Protein AF-A0A180FKS3-F1 (afdb_monomer_lite)

pLDDT: mean 70.63, std 16.75, range [42.47, 90.88]

Sequence (82 aa):
MRPYKLYIHTNIMETETVLAGKQATAERPKATQKQIDEAAYLGIPIDEYGVPIGVTVDVAIDKLYDRLNAHFGFDIRTLRRR

Radius of gyration: 29.72 Å; chains: 1; bounding box: 58×84×42 Å

Secondary structure (DSSP, 8-state):
-PPP----------------------PPPPPPHHHHHHHHHHT--B-TTSPBPS--HHHHHHHHHHHHHHHHSS-GGGG---

Structure (mmCIF, N/CA/C/O backbone):
data_AF-A0A180FKS3-F1
#
_entry.id   AF-A0A180FKS3-F1
#
loop_
_atom_site.group_PDB
_atom_site.id
_atom_site.type_symbol
_atom_site.label_atom_id
_atom_site.label_alt_id
_atom_site.label_comp_id
_atom_site.label_asym_id
_atom_site.label_entity_id
_atom_site.label_seq_id
_atom_site.pdbx_PDB_ins_code
_atom_site.Cartn_x
_atom_site.Cartn_y
_atom_site.Cartn_z
_atom_site.occupancy
_atom_site.B_iso_or_equiv
_atom_site.auth_seq_id
_atom_site.auth_comp_id
_atom_site.auth_asym_id
_atom_site.auth_atom_id
_atom_site.pdbx_PDB_model_num
ATOM 1 N N . MET A 1 1 ? 19.295 -68.839 25.591 1.00 45.28 1 MET A N 1
ATOM 2 C CA . MET A 1 1 ? 19.017 -67.891 24.490 1.00 45.28 1 MET A CA 1
ATOM 3 C C .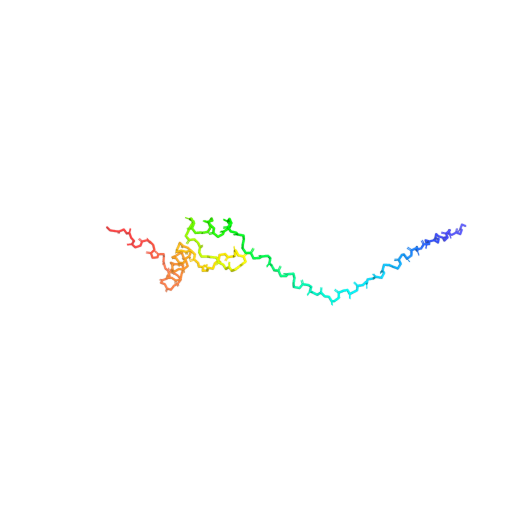 MET A 1 1 ? 19.862 -66.648 24.703 1.00 45.28 1 MET A C 1
ATOM 5 O O . MET A 1 1 ? 19.687 -65.986 25.714 1.00 45.28 1 MET A O 1
ATOM 9 N N . ARG A 1 2 ? 20.846 -66.396 23.834 1.00 47.34 2 ARG A N 1
ATOM 10 C CA . ARG A 1 2 ? 21.726 -65.219 23.909 1.00 47.34 2 ARG A CA 1
ATOM 11 C C . ARG A 1 2 ? 21.211 -64.198 22.888 1.00 47.34 2 ARG A C 1
ATOM 13 O O . ARG A 1 2 ? 21.010 -64.605 21.746 1.00 47.34 2 ARG A O 1
ATOM 20 N N . PRO A 1 3 ? 20.950 -62.936 23.258 1.00 51.75 3 PRO A N 1
ATOM 21 C CA . PRO A 1 3 ? 20.443 -61.961 22.303 1.00 51.75 3 PRO A CA 1
ATOM 22 C C . PRO A 1 3 ? 21.527 -61.645 21.267 1.00 51.75 3 PRO A C 1
ATOM 24 O O . PRO A 1 3 ? 22.658 -61.298 21.613 1.00 51.75 3 PRO A O 1
ATOM 27 N N . TYR A 1 4 ? 21.176 -61.811 19.993 1.00 44.12 4 TYR A N 1
ATOM 28 C CA . TYR A 1 4 ? 22.006 -61.438 18.855 1.00 44.12 4 TYR A CA 1
ATOM 29 C C . TYR A 1 4 ? 22.251 -59.923 18.893 1.00 44.12 4 TYR A C 1
ATOM 31 O O . TYR A 1 4 ? 21.309 -59.135 18.846 1.00 44.12 4 TYR A O 1
ATOM 39 N N . LYS A 1 5 ? 23.519 -59.507 19.003 1.00 50.31 5 LYS A N 1
ATOM 40 C CA . LYS A 1 5 ? 23.918 -58.102 18.851 1.00 50.31 5 LYS A CA 1
ATOM 41 C C . LYS A 1 5 ? 23.829 -57.733 17.371 1.00 50.31 5 LYS A C 1
ATOM 43 O O . LYS A 1 5 ? 24.626 -58.210 16.567 1.00 50.31 5 LYS A O 1
ATOM 48 N N . LEU A 1 6 ? 22.856 -56.896 17.025 1.00 47.88 6 LEU A N 1
ATOM 49 C CA . LEU A 1 6 ? 22.746 -56.269 15.713 1.00 47.88 6 LEU A CA 1
ATOM 50 C C . LEU A 1 6 ? 23.820 -55.174 15.617 1.00 47.88 6 LEU A C 1
ATOM 52 O O . LEU A 1 6 ? 23.675 -54.100 16.195 1.00 47.88 6 LEU A O 1
ATOM 56 N N . TYR A 1 7 ? 24.928 -55.467 14.938 1.00 48.88 7 TYR A N 1
ATOM 57 C CA . TYR A 1 7 ? 25.950 -54.471 14.624 1.00 48.88 7 TYR A CA 1
ATOM 58 C C . TYR A 1 7 ? 25.454 -53.620 13.456 1.00 48.88 7 TYR A C 1
ATOM 60 O O . TYR A 1 7 ? 25.631 -53.983 12.293 1.00 48.88 7 TYR A O 1
ATOM 68 N N . ILE A 1 8 ? 24.804 -52.499 13.764 1.00 53.56 8 ILE A N 1
ATOM 69 C CA . ILE A 1 8 ? 24.502 -51.474 12.767 1.00 53.56 8 ILE A CA 1
ATOM 70 C C . ILE A 1 8 ? 25.850 -50.865 12.364 1.00 53.56 8 ILE A C 1
ATOM 72 O O . ILE A 1 8 ? 26.461 -50.132 13.138 1.00 53.56 8 ILE A O 1
ATOM 76 N N . HIS A 1 9 ? 26.350 -51.226 11.181 1.00 46.47 9 HIS A N 1
ATOM 77 C CA . HIS A 1 9 ? 27.445 -50.500 10.547 1.00 46.47 9 HIS A CA 1
ATOM 78 C C . HIS A 1 9 ? 26.891 -49.142 10.125 1.00 46.47 9 HIS A C 1
ATOM 80 O O . HIS A 1 9 ? 26.286 -49.002 9.063 1.00 46.47 9 HIS A O 1
ATOM 86 N N . THR A 1 10 ? 27.047 -48.148 10.993 1.00 53.88 10 THR A N 1
ATOM 87 C CA . THR A 1 10 ? 26.790 -46.756 10.649 1.00 53.88 10 THR A CA 1
ATOM 88 C C . THR A 1 10 ? 27.880 -46.343 9.672 1.00 53.88 10 THR A C 1
ATOM 90 O O . THR A 1 10 ? 28.991 -46.007 10.074 1.00 53.88 10 THR A O 1
ATOM 93 N N . ASN A 1 11 ? 27.587 -46.429 8.377 1.00 48.12 11 ASN A N 1
ATOM 94 C CA . ASN A 1 11 ? 28.404 -45.797 7.356 1.00 48.12 11 ASN A CA 1
ATOM 95 C C . ASN A 1 11 ? 28.162 -44.291 7.510 1.00 48.12 11 ASN A C 1
ATOM 97 O O . ASN A 1 11 ? 27.227 -43.735 6.932 1.00 48.12 11 ASN A O 1
ATOM 101 N N . ILE A 1 12 ? 28.913 -43.667 8.420 1.00 48.50 12 ILE A N 1
ATOM 102 C CA . ILE A 1 12 ? 28.940 -42.220 8.594 1.00 48.50 12 ILE A CA 1
ATOM 103 C C . ILE A 1 12 ? 29.604 -41.709 7.320 1.00 48.50 12 ILE A C 1
ATOM 105 O O . ILE A 1 12 ? 30.823 -41.637 7.229 1.00 48.50 12 ILE A O 1
ATOM 109 N N . MET A 1 13 ? 28.796 -41.439 6.294 1.00 45.38 13 MET A N 1
ATOM 110 C CA . MET A 1 13 ? 29.215 -40.541 5.233 1.00 45.38 13 MET A CA 1
ATOM 111 C C . MET A 1 13 ? 29.537 -39.240 5.952 1.00 45.38 13 MET A C 1
ATOM 113 O O . MET A 1 13 ? 28.627 -38.585 6.462 1.00 45.38 13 MET A O 1
ATOM 117 N N . GLU A 1 14 ? 30.824 -38.933 6.080 1.00 46.59 14 GLU A N 1
ATOM 118 C CA . GLU A 1 14 ? 31.312 -37.635 6.517 1.00 46.59 14 GLU A CA 1
ATOM 119 C C . GLU A 1 14 ? 30.800 -36.616 5.501 1.00 46.59 14 GLU A C 1
ATOM 121 O O . GLU A 1 14 ? 31.454 -36.269 4.523 1.00 46.59 14 GLU A O 1
ATOM 126 N N . THR A 1 15 ? 29.556 -36.175 5.679 1.00 46.62 15 THR A N 1
ATOM 127 C CA . THR A 1 15 ? 29.103 -34.934 5.089 1.00 46.62 15 THR A CA 1
ATOM 128 C C . THR A 1 15 ? 29.876 -33.887 5.853 1.00 46.62 15 THR A C 1
ATOM 130 O O . THR A 1 15 ? 29.459 -33.476 6.937 1.00 46.62 15 THR A O 1
ATOM 133 N N . GLU A 1 16 ? 31.047 -33.530 5.331 1.00 42.84 16 GLU A N 1
ATOM 134 C CA . GLU A 1 16 ? 31.698 -32.282 5.663 1.00 42.84 16 GLU A CA 1
ATOM 135 C C . GLU A 1 16 ? 30.624 -31.209 5.506 1.00 42.84 16 GLU A C 1
ATOM 137 O O . GLU A 1 16 ? 30.276 -30.770 4.408 1.00 42.84 16 GLU A O 1
ATOM 142 N N . THR A 1 17 ? 30.013 -30.840 6.628 1.00 42.47 17 THR A N 1
ATOM 143 C CA . THR A 1 17 ? 29.286 -29.598 6.768 1.00 42.47 17 THR A CA 1
ATOM 144 C C . THR A 1 17 ? 30.339 -28.535 6.565 1.00 42.47 17 THR A C 1
ATOM 146 O O . THR A 1 17 ? 30.970 -28.066 7.512 1.00 42.47 17 THR A O 1
ATOM 149 N N . VAL A 1 18 ? 30.556 -28.181 5.300 1.00 46.41 18 VAL A N 1
ATOM 150 C CA . VAL A 1 18 ? 31.122 -26.899 4.942 1.00 46.41 18 VAL A CA 1
ATOM 151 C C . VAL A 1 18 ? 30.137 -25.903 5.530 1.00 46.41 18 VAL A C 1
ATOM 153 O O . VAL A 1 18 ? 29.103 -25.582 4.946 1.00 46.41 18 VAL A O 1
ATOM 156 N N . LEU A 1 19 ? 30.444 -25.467 6.751 1.00 50.66 19 LEU A N 1
ATOM 157 C CA . LEU A 1 19 ? 30.001 -24.214 7.324 1.00 50.66 19 LEU A CA 1
ATOM 158 C C . LEU A 1 19 ? 30.508 -23.133 6.370 1.00 50.66 19 LEU A C 1
ATOM 160 O O . LEU A 1 19 ? 31.505 -22.460 6.621 1.00 50.66 19 LEU A O 1
ATOM 164 N N . ALA A 1 20 ? 29.831 -22.991 5.231 1.00 44.97 20 ALA A N 1
ATOM 165 C CA . ALA A 1 20 ? 29.920 -21.825 4.392 1.00 44.97 20 ALA A CA 1
ATOM 166 C C . ALA A 1 20 ? 29.214 -20.717 5.170 1.00 44.97 20 ALA A C 1
ATOM 168 O O . ALA A 1 20 ? 28.076 -20.342 4.900 1.00 44.97 20 ALA A O 1
ATOM 169 N N . GLY A 1 21 ? 29.922 -20.198 6.174 1.00 44.38 21 GLY A N 1
ATOM 170 C CA . GLY A 1 21 ? 29.780 -18.839 6.654 1.00 44.38 21 GLY A CA 1
ATOM 171 C C . GLY A 1 21 ? 30.079 -17.897 5.495 1.00 44.38 21 GLY A C 1
ATOM 172 O O . GLY A 1 21 ? 31.145 -17.305 5.402 1.00 44.38 21 GLY A O 1
ATOM 173 N N . LYS A 1 22 ? 29.132 -17.812 4.571 1.00 50.38 22 LYS A N 1
ATOM 174 C CA . LYS A 1 22 ? 28.918 -16.706 3.660 1.00 50.38 22 LYS A CA 1
ATOM 175 C C . LYS A 1 22 ? 27.414 -16.592 3.603 1.00 50.38 22 LYS A C 1
ATOM 177 O O . LYS A 1 22 ? 26.752 -17.261 2.817 1.00 50.38 22 LYS A O 1
ATOM 182 N N . GLN A 1 23 ? 26.876 -15.759 4.484 1.00 46.53 23 GLN A N 1
ATOM 183 C CA . GLN A 1 23 ? 25.613 -15.104 4.218 1.00 46.53 23 GLN A CA 1
ATOM 184 C C . GLN A 1 23 ? 25.854 -14.340 2.914 1.00 46.53 23 GLN A C 1
ATOM 186 O O . GLN A 1 23 ? 26.387 -13.236 2.915 1.00 46.53 23 GLN A O 1
ATOM 191 N N . ALA A 1 24 ? 25.624 -15.006 1.783 1.00 47.81 24 ALA A N 1
ATOM 192 C CA . ALA A 1 24 ? 25.563 -14.342 0.509 1.00 47.81 24 ALA A CA 1
ATOM 193 C C . ALA A 1 24 ? 24.371 -13.406 0.662 1.00 47.81 24 ALA A C 1
ATOM 195 O O . ALA A 1 24 ? 23.219 -13.830 0.589 1.00 47.81 24 ALA A O 1
ATOM 196 N N . THR A 1 25 ? 24.638 -12.137 0.954 1.00 51.97 25 THR A N 1
ATOM 197 C CA . THR A 1 25 ? 23.771 -11.055 0.518 1.00 51.97 25 THR A CA 1
ATOM 198 C C . THR A 1 25 ? 23.723 -11.185 -0.995 1.00 51.97 25 THR A C 1
ATOM 200 O O . THR A 1 25 ? 24.525 -10.597 -1.711 1.00 51.97 25 THR A O 1
ATOM 203 N N . ALA A 1 26 ? 22.856 -12.076 -1.480 1.00 61.41 26 ALA A N 1
ATOM 204 C CA . ALA A 1 26 ? 22.511 -12.136 -2.878 1.00 61.41 26 ALA A CA 1
ATOM 205 C C . ALA A 1 26 ? 21.953 -10.752 -3.187 1.00 61.41 26 ALA A C 1
ATOM 207 O O . ALA A 1 26 ? 20.914 -10.369 -2.644 1.00 61.41 26 ALA A O 1
ATOM 208 N N . GLU A 1 27 ? 22.709 -9.971 -3.957 1.00 66.44 27 GLU A N 1
ATOM 209 C CA . GLU A 1 27 ? 22.246 -8.685 -4.452 1.00 66.44 27 GLU A CA 1
ATOM 210 C C . GLU A 1 27 ? 20.887 -8.932 -5.103 1.00 66.44 27 GLU A C 1
ATOM 212 O O . GLU A 1 27 ? 20.766 -9.748 -6.024 1.00 66.44 27 GLU A O 1
ATOM 217 N N . ARG A 1 28 ? 19.831 -8.311 -4.561 1.00 71.81 28 ARG A N 1
ATOM 218 C CA . ARG A 1 28 ? 18.511 -8.433 -5.176 1.00 71.81 28 ARG A CA 1
ATOM 219 C C . ARG A 1 28 ? 18.631 -7.886 -6.595 1.00 71.81 28 ARG A C 1
ATOM 221 O O . ARG A 1 28 ? 19.180 -6.797 -6.770 1.00 71.81 28 ARG A O 1
ATOM 228 N N . PRO A 1 29 ? 18.128 -8.610 -7.606 1.00 81.31 29 PRO A N 1
ATOM 229 C CA . PRO A 1 29 ? 18.110 -8.082 -8.955 1.00 81.31 29 PRO A CA 1
ATOM 230 C C . PRO A 1 29 ? 17.319 -6.774 -8.955 1.00 81.31 29 PRO A C 1
ATOM 232 O O . PRO A 1 29 ? 16.284 -6.659 -8.291 1.00 81.31 29 PRO A O 1
ATOM 235 N N . LYS A 1 30 ? 17.841 -5.786 -9.682 1.00 87.44 30 LYS A N 1
ATOM 236 C CA . LYS A 1 30 ? 17.168 -4.501 -9.863 1.00 87.44 30 LYS A CA 1
ATOM 237 C C . LYS A 1 30 ? 15.806 -4.697 -10.520 1.00 87.44 30 LYS A C 1
ATOM 239 O O . LYS A 1 30 ? 15.589 -5.677 -11.239 1.00 87.44 30 LYS A O 1
ATOM 244 N N . ALA A 1 31 ? 14.914 -3.738 -10.290 1.00 88.00 31 ALA A N 1
ATOM 245 C CA . ALA A 1 31 ? 13.621 -3.682 -10.952 1.00 88.00 31 ALA A CA 1
ATOM 246 C C . ALA A 1 31 ? 13.800 -3.818 -12.471 1.00 88.00 31 ALA A C 1
ATOM 248 O O . ALA A 1 31 ? 14.617 -3.132 -13.088 1.00 88.00 31 ALA A O 1
ATOM 249 N N . THR A 1 32 ? 13.033 -4.716 -13.077 1.00 90.12 32 THR A N 1
ATOM 250 C CA . THR A 1 32 ? 12.975 -4.836 -14.536 1.00 90.12 32 THR A CA 1
ATOM 251 C C . THR A 1 32 ? 12.210 -3.653 -15.130 1.00 90.12 32 THR A C 1
ATOM 253 O O . THR A 1 32 ? 11.315 -3.108 -14.485 1.00 90.12 32 THR A O 1
ATOM 256 N N . GLN A 1 33 ? 12.489 -3.293 -16.389 1.00 89.44 33 GLN A N 1
ATOM 257 C CA . GLN A 1 33 ? 11.770 -2.203 -17.066 1.00 89.44 33 GLN A CA 1
ATOM 258 C C . GLN A 1 33 ? 10.249 -2.420 -17.055 1.00 89.44 33 GLN A C 1
ATOM 260 O O . GLN A 1 33 ? 9.498 -1.499 -16.771 1.00 89.44 33 GLN A O 1
ATOM 265 N N . LYS A 1 34 ? 9.800 -3.669 -17.234 1.00 90.88 34 LYS A N 1
ATOM 266 C CA . LYS A 1 34 ? 8.380 -4.031 -17.152 1.00 90.88 34 LYS A CA 1
ATOM 267 C C . LYS A 1 34 ? 7.754 -3.672 -15.798 1.00 90.88 34 LYS A C 1
ATOM 269 O O . LYS A 1 34 ? 6.636 -3.177 -15.769 1.00 90.88 34 LYS A O 1
ATOM 274 N N . GLN A 1 35 ? 8.460 -3.915 -14.690 1.00 87.75 35 GLN A N 1
ATOM 275 C CA . GLN A 1 35 ? 7.976 -3.563 -13.349 1.00 87.75 35 GLN A CA 1
ATOM 276 C C . GLN A 1 35 ? 7.911 -2.047 -13.152 1.00 87.75 35 GLN A C 1
ATOM 278 O O . GLN A 1 35 ? 6.992 -1.562 -12.502 1.00 87.75 35 GLN A O 1
ATOM 283 N N . ILE A 1 36 ? 8.859 -1.305 -13.731 1.00 88.44 36 ILE A N 1
ATOM 284 C CA . ILE A 1 36 ? 8.858 0.162 -13.715 1.00 88.44 36 ILE A CA 1
ATOM 285 C C . ILE A 1 36 ? 7.661 0.700 -14.502 1.00 88.44 36 ILE A C 1
ATOM 287 O O . ILE A 1 36 ? 6.933 1.551 -13.997 1.00 88.44 36 ILE A O 1
ATOM 291 N N . ASP A 1 37 ? 7.418 0.168 -15.698 1.00 90.69 37 ASP A N 1
ATOM 292 C CA . ASP A 1 37 ? 6.314 0.591 -16.561 1.00 90.69 37 ASP A CA 1
ATOM 293 C C . ASP A 1 37 ? 4.948 0.272 -15.930 1.00 90.69 37 ASP A C 1
ATOM 295 O O . ASP A 1 37 ? 4.034 1.096 -15.952 1.00 90.69 37 ASP A O 1
ATOM 299 N N . GLU A 1 38 ? 4.812 -0.906 -15.314 1.00 89.44 38 GLU A N 1
ATOM 300 C CA . GLU A 1 38 ? 3.603 -1.320 -14.596 1.00 89.44 38 GLU A CA 1
ATOM 301 C C . GLU A 1 38 ? 3.351 -0.450 -13.358 1.00 89.44 38 GLU A C 1
ATOM 303 O O . GLU A 1 38 ? 2.238 0.034 -13.150 1.00 89.44 38 GLU A O 1
ATOM 308 N N . ALA A 1 39 ? 4.387 -0.182 -12.563 1.00 85.31 39 ALA A N 1
ATOM 309 C CA . ALA A 1 39 ? 4.285 0.696 -11.405 1.00 85.31 39 ALA A CA 1
ATOM 310 C C . ALA A 1 39 ? 3.936 2.139 -11.805 1.00 85.31 39 ALA A C 1
ATOM 312 O O . ALA A 1 39 ? 3.103 2.769 -11.153 1.00 85.31 39 ALA A O 1
ATOM 313 N N . ALA A 1 40 ? 4.500 2.639 -12.910 1.00 86.06 40 ALA A N 1
ATOM 314 C CA . ALA A 1 40 ? 4.168 3.947 -13.466 1.00 86.06 40 ALA A CA 1
ATOM 315 C C . AL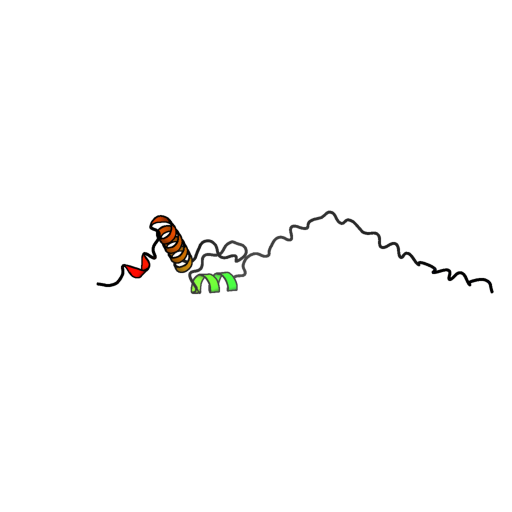A A 1 40 ? 2.709 4.017 -13.941 1.00 86.06 40 ALA A C 1
ATOM 317 O O . ALA A 1 40 ? 2.020 4.990 -13.638 1.00 86.06 40 ALA A O 1
ATOM 318 N N . TYR A 1 41 ? 2.214 2.976 -14.620 1.00 86.56 41 TYR A N 1
ATOM 319 C CA . TYR A 1 41 ? 0.806 2.872 -15.017 1.00 86.56 41 TYR A CA 1
ATOM 320 C C . TYR A 1 41 ? -0.138 2.890 -13.806 1.00 86.56 41 TYR A C 1
ATOM 322 O O . TYR A 1 41 ? -1.184 3.536 -13.838 1.00 86.56 41 TYR A O 1
ATOM 330 N N . LEU A 1 42 ? 0.246 2.214 -12.720 1.00 82.12 42 LEU A N 1
ATOM 331 C CA . LEU A 1 42 ? -0.528 2.149 -11.479 1.00 82.12 42 LEU A CA 1
ATOM 332 C C . LEU A 1 42 ? -0.328 3.370 -10.561 1.00 82.12 42 LEU A C 1
ATOM 334 O O . LEU A 1 42 ? -1.009 3.478 -9.542 1.00 82.12 42 LEU A O 1
ATOM 338 N N . GLY A 1 43 ? 0.599 4.279 -10.885 1.00 81.94 43 GLY A N 1
ATOM 339 C CA . GLY A 1 43 ? 0.948 5.422 -10.036 1.00 81.94 43 GLY A CA 1
ATOM 340 C C . GLY A 1 43 ? 1.584 5.030 -8.694 1.00 81.94 43 GLY A C 1
ATOM 341 O O . GLY A 1 43 ? 1.507 5.794 -7.732 1.00 81.94 43 GLY A O 1
ATOM 342 N N . ILE A 1 44 ? 2.186 3.841 -8.607 1.00 83.94 44 ILE A N 1
ATOM 343 C CA . ILE A 1 44 ? 2.815 3.313 -7.393 1.00 83.94 44 ILE A CA 1
ATOM 344 C C . ILE A 1 44 ? 4.315 3.636 -7.452 1.00 83.94 44 ILE A C 1
ATOM 346 O O . ILE A 1 44 ? 5.000 3.147 -8.350 1.00 83.94 44 ILE A O 1
ATOM 350 N N . PRO A 1 45 ? 4.872 4.420 -6.513 1.00 83.56 45 PRO A N 1
ATOM 351 C CA . PRO A 1 45 ? 6.316 4.620 -6.450 1.00 83.56 45 PRO A CA 1
ATOM 352 C C . PRO A 1 45 ? 6.991 3.299 -6.071 1.00 83.56 45 PRO A C 1
ATOM 354 O O . PRO A 1 45 ? 6.524 2.631 -5.152 1.00 83.56 45 PRO A O 1
ATOM 357 N N . ILE A 1 46 ? 8.092 2.928 -6.725 1.00 86.06 46 ILE A N 1
ATOM 358 C CA . ILE A 1 46 ? 8.885 1.728 -6.400 1.00 86.06 46 ILE A CA 1
ATOM 359 C C . ILE A 1 46 ? 10.366 2.080 -6.207 1.00 86.06 46 ILE A C 1
ATOM 361 O O . ILE A 1 46 ? 10.844 3.072 -6.754 1.00 86.06 46 ILE A O 1
ATOM 365 N N . ASP A 1 47 ? 11.085 1.276 -5.423 1.00 85.19 47 ASP A N 1
ATOM 366 C CA . ASP A 1 47 ? 12.531 1.378 -5.229 1.00 85.19 47 ASP A CA 1
ATOM 367 C C . ASP A 1 47 ? 13.320 0.752 -6.387 1.00 85.19 47 ASP A C 1
ATOM 369 O O . ASP A 1 47 ? 12.763 0.195 -7.337 1.00 85.19 47 ASP A O 1
ATOM 373 N N . GLU A 1 48 ? 14.650 0.815 -6.296 1.00 84.62 48 GLU A N 1
ATOM 374 C CA . GLU A 1 48 ? 15.560 0.252 -7.299 1.00 84.62 48 GLU A CA 1
ATOM 375 C C . GLU A 1 48 ? 15.447 -1.279 -7.465 1.00 84.62 48 GLU A C 1
ATOM 377 O O . GLU A 1 48 ? 15.951 -1.825 -8.447 1.00 84.62 48 GLU A O 1
ATOM 382 N N . TYR A 1 49 ? 14.757 -1.971 -6.552 1.00 87.38 49 TYR A N 1
ATOM 383 C CA . TYR A 1 49 ? 14.515 -3.417 -6.545 1.00 87.38 49 TYR A CA 1
ATOM 384 C C . TYR A 1 49 ? 13.046 -3.783 -6.817 1.00 87.38 49 TYR A C 1
ATOM 386 O O . TYR A 1 49 ? 12.663 -4.951 -6.685 1.00 87.38 49 TYR A O 1
ATOM 394 N N . GLY A 1 50 ? 12.212 -2.805 -7.180 1.00 82.38 50 GLY A N 1
ATOM 395 C CA . GLY A 1 50 ? 10.804 -2.998 -7.520 1.00 82.38 50 GLY A CA 1
ATOM 396 C C . GLY A 1 50 ? 9.875 -3.126 -6.315 1.00 82.38 50 GLY A C 1
ATOM 397 O O . GLY A 1 50 ? 8.756 -3.616 -6.455 1.00 82.38 50 GLY A O 1
ATOM 398 N N . VAL A 1 51 ? 10.322 -2.723 -5.126 1.00 84.12 51 VAL A N 1
ATOM 399 C CA . VAL A 1 51 ? 9.494 -2.686 -3.918 1.00 84.12 51 VAL A CA 1
ATOM 400 C C . VAL A 1 51 ? 8.726 -1.371 -3.881 1.00 84.12 51 VAL A C 1
ATOM 402 O O . VAL A 1 51 ? 9.357 -0.320 -3.959 1.00 84.12 51 VAL A O 1
ATOM 405 N N . PRO A 1 52 ? 7.394 -1.386 -3.707 1.00 83.12 52 PRO A N 1
ATOM 406 C CA . PRO A 1 52 ? 6.623 -0.168 -3.506 1.00 83.12 52 PRO A CA 1
ATOM 407 C C . PRO A 1 52 ? 7.186 0.689 -2.365 1.00 83.12 52 PRO A C 1
ATOM 409 O O . PRO A 1 52 ? 7.275 0.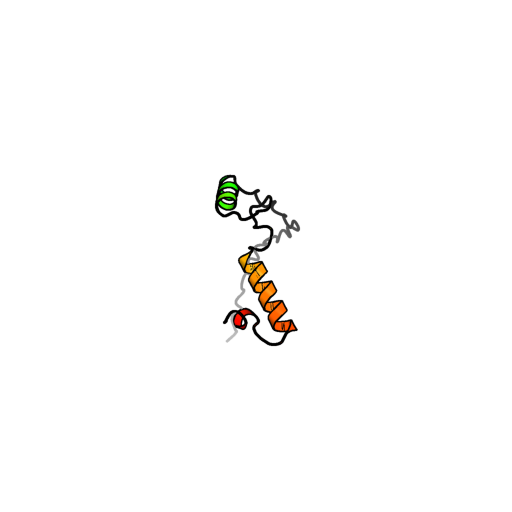235 -1.223 1.00 83.12 52 PRO A O 1
ATOM 412 N N . ILE A 1 53 ? 7.561 1.930 -2.674 1.00 79.56 53 ILE A N 1
ATOM 413 C CA . ILE A 1 53 ? 7.962 2.936 -1.692 1.00 79.56 53 ILE A CA 1
ATOM 414 C C . ILE A 1 53 ? 6.748 3.793 -1.360 1.00 79.56 53 ILE A C 1
ATOM 416 O O . ILE A 1 53 ? 6.072 4.332 -2.235 1.00 79.56 53 ILE A O 1
ATOM 420 N N . GLY A 1 54 ? 6.536 3.995 -0.065 1.00 68.88 54 GLY A N 1
ATOM 421 C CA . GLY A 1 54 ? 5.462 4.829 0.448 1.00 68.88 54 GLY A CA 1
ATOM 422 C C . GLY A 1 54 ? 4.234 4.018 0.832 1.00 68.88 54 GLY A C 1
ATOM 423 O O . GLY A 1 54 ? 4.237 2.791 0.886 1.00 68.88 54 GLY A O 1
ATOM 424 N N . VAL A 1 55 ? 3.181 4.740 1.185 1.00 67.94 55 VAL A N 1
ATOM 425 C CA . VAL A 1 55 ? 1.891 4.179 1.574 1.00 67.94 55 VAL A CA 1
ATOM 426 C C . VAL A 1 55 ? 0.901 4.691 0.541 1.00 67.94 55 VAL A C 1
ATOM 428 O O . VAL A 1 55 ? 0.918 5.888 0.249 1.00 67.94 55 VAL A O 1
ATOM 431 N N . THR A 1 56 ? 0.074 3.818 -0.040 1.00 72.31 56 THR A N 1
ATOM 432 C CA . THR A 1 56 ? -0.985 4.287 -0.943 1.00 72.31 56 THR A CA 1
ATOM 433 C C . THR A 1 56 ? -1.856 5.302 -0.207 1.00 72.31 56 THR A C 1
ATOM 435 O O . THR A 1 56 ? -2.006 5.229 1.017 1.00 72.31 56 THR A O 1
ATOM 438 N N . VAL A 1 57 ? -2.417 6.267 -0.940 1.00 73.25 57 VAL A N 1
ATOM 439 C CA . VAL A 1 57 ? -3.267 7.310 -0.346 1.00 73.25 57 VAL A CA 1
ATOM 440 C C . VAL A 1 57 ? -4.394 6.678 0.470 1.00 73.25 57 VAL A C 1
ATOM 442 O O . VAL A 1 57 ? -4.624 7.105 1.596 1.00 73.25 57 VAL A O 1
ATOM 445 N N . ASP A 1 58 ? -5.000 5.599 -0.027 1.00 74.25 58 ASP A N 1
ATOM 446 C CA . ASP A 1 58 ? -6.045 4.856 0.685 1.00 74.25 58 ASP A CA 1
ATOM 447 C C . ASP A 1 58 ? -5.560 4.312 2.034 1.00 74.25 58 ASP A C 1
ATOM 449 O O . ASP A 1 58 ? -6.170 4.573 3.066 1.00 74.25 58 ASP A O 1
ATOM 453 N N . VAL A 1 59 ? -4.405 3.639 2.064 1.00 76.38 59 VAL A N 1
ATOM 454 C CA . VAL A 1 59 ? -3.850 3.086 3.311 1.00 76.38 59 VAL A CA 1
ATOM 455 C C . VAL A 1 59 ? -3.402 4.201 4.263 1.00 76.38 59 VAL A C 1
ATOM 457 O O . VAL A 1 59 ? -3.473 4.047 5.484 1.00 76.38 59 VAL A O 1
ATOM 460 N N . ALA A 1 60 ? -2.938 5.337 3.739 1.00 80.00 60 ALA A N 1
ATOM 461 C CA . ALA A 1 60 ? -2.604 6.502 4.552 1.00 80.00 60 ALA A CA 1
ATOM 462 C C . ALA A 1 60 ? -3.862 7.131 5.175 1.00 80.00 60 ALA A C 1
ATOM 464 O O . ALA A 1 60 ? -3.848 7.478 6.358 1.00 80.00 60 ALA A O 1
ATOM 465 N N . ILE A 1 61 ? -4.946 7.227 4.403 1.00 83.31 61 ILE A N 1
ATOM 466 C CA . ILE A 1 61 ? -6.252 7.717 4.845 1.00 83.31 61 ILE A CA 1
ATOM 467 C C . ILE A 1 61 ? -6.856 6.780 5.895 1.00 83.31 61 ILE A C 1
ATOM 469 O O . ILE A 1 61 ? -7.306 7.258 6.934 1.00 83.31 61 ILE A O 1
ATOM 473 N N . ASP A 1 62 ? -6.811 5.465 5.691 1.00 84.44 62 ASP A N 1
ATOM 474 C CA . ASP A 1 62 ? -7.306 4.500 6.677 1.00 84.44 62 ASP A CA 1
ATOM 475 C C . ASP A 1 62 ? -6.543 4.611 7.999 1.00 84.44 62 ASP A C 1
ATOM 477 O O . ASP A 1 62 ? -7.151 4.767 9.057 1.00 84.44 62 ASP A O 1
ATOM 481 N N . LYS A 1 63 ? -5.207 4.666 7.949 1.00 83.81 63 LYS A N 1
ATOM 482 C CA . LYS A 1 63 ? -4.380 4.865 9.151 1.00 83.81 63 LYS A CA 1
ATOM 483 C C . LYS A 1 63 ? -4.655 6.197 9.844 1.00 83.81 63 LYS A C 1
ATOM 485 O O . LYS A 1 63 ? -4.557 6.283 11.069 1.00 83.81 63 LYS A O 1
ATOM 490 N N . LEU A 1 64 ? -4.948 7.249 9.081 1.00 85.81 64 LEU A N 1
ATOM 491 C CA . LEU A 1 64 ? -5.341 8.542 9.630 1.00 85.81 64 LEU A CA 1
ATOM 492 C C . LEU A 1 64 ? -6.679 8.424 10.367 1.00 85.81 64 LEU A C 1
ATOM 494 O O . LEU A 1 64 ? -6.771 8.858 11.514 1.00 85.81 64 LEU A O 1
ATOM 498 N N . TYR A 1 65 ? -7.683 7.803 9.746 1.00 85.88 65 TYR A N 1
ATOM 499 C CA . TYR A 1 65 ? -8.983 7.578 10.372 1.00 85.88 65 TYR A CA 1
ATOM 500 C C . TYR A 1 65 ? -8.877 6.716 11.627 1.00 85.88 65 TYR A C 1
ATOM 502 O O . TYR A 1 65 ? -9.465 7.072 12.642 1.00 85.88 65 TYR A O 1
ATOM 510 N N . ASP A 1 66 ? -8.073 5.656 11.617 1.00 86.25 66 ASP A N 1
ATOM 511 C CA . ASP A 1 66 ? -7.865 4.807 12.793 1.00 86.25 66 ASP A CA 1
ATOM 512 C C . ASP A 1 66 ? -7.256 5.590 1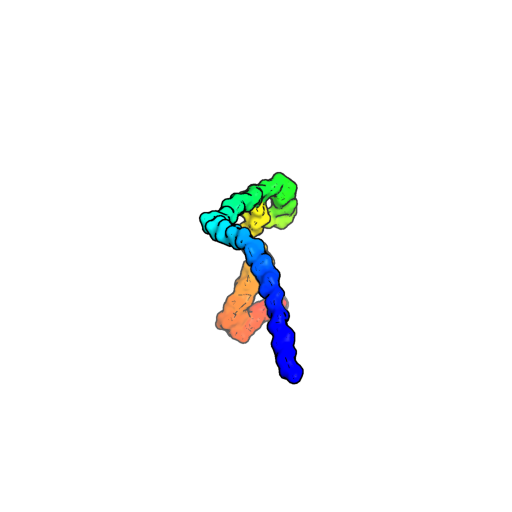3.964 1.00 86.25 66 ASP A C 1
ATOM 514 O O . ASP A 1 66 ? -7.705 5.471 15.106 1.00 86.25 66 ASP A O 1
ATOM 518 N N . ARG A 1 67 ? -6.266 6.451 13.689 1.00 85.88 67 ARG A N 1
ATOM 519 C CA . ARG A 1 67 ? -5.654 7.320 14.708 1.00 85.88 67 ARG 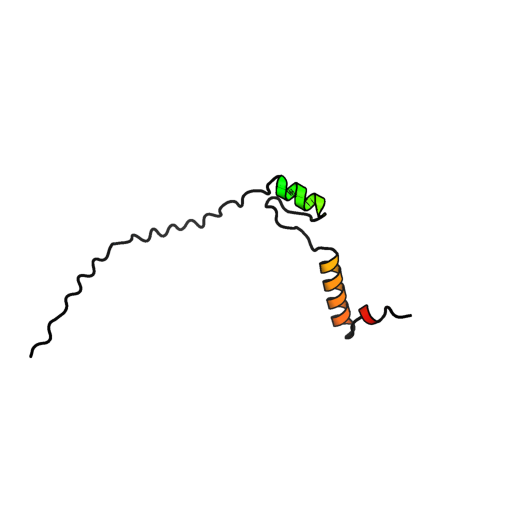A CA 1
ATOM 520 C C . ARG A 1 67 ? -6.636 8.349 15.254 1.00 85.88 67 ARG A C 1
ATOM 522 O O . ARG A 1 67 ? -6.652 8.592 16.458 1.00 85.88 67 ARG A O 1
ATOM 529 N N . LEU A 1 68 ? -7.447 8.950 14.387 1.00 85.12 68 LEU A N 1
ATOM 530 C CA . LEU A 1 68 ? -8.464 9.916 14.798 1.00 85.12 68 LEU A CA 1
ATOM 531 C C . LEU A 1 68 ? -9.556 9.234 15.632 1.00 85.12 68 LEU A C 1
ATOM 533 O O . LEU A 1 68 ? -9.925 9.746 16.685 1.00 85.12 68 LEU A O 1
ATOM 537 N N . ASN A 1 69 ? -9.992 8.040 15.237 1.00 87.25 69 ASN A N 1
ATOM 538 C CA . ASN A 1 69 ? -10.960 7.243 15.984 1.00 87.25 69 ASN A CA 1
ATOM 539 C C . ASN A 1 69 ? -10.437 6.874 17.376 1.00 87.25 69 ASN A C 1
ATOM 541 O O . ASN A 1 69 ? -11.158 7.018 18.361 1.00 87.25 69 ASN A O 1
ATOM 545 N N . ALA A 1 70 ? -9.172 6.459 17.476 1.00 86.62 70 ALA A N 1
ATOM 546 C CA . ALA A 1 70 ? -8.533 6.168 18.757 1.00 86.62 70 ALA A CA 1
ATOM 547 C C . ALA A 1 70 ? -8.418 7.412 19.656 1.00 86.62 70 ALA A C 1
ATOM 549 O O . ALA A 1 70 ? -8.599 7.312 20.866 1.00 86.62 70 ALA A O 1
ATOM 550 N N . HIS A 1 71 ? -8.140 8.582 19.075 1.00 86.12 71 HIS A N 1
ATOM 551 C CA . HIS A 1 71 ? -8.013 9.834 19.820 1.00 86.12 71 HIS A CA 1
ATOM 552 C C . HIS A 1 71 ? -9.361 10.355 20.340 1.00 86.12 71 HIS A C 1
ATOM 554 O O . HIS A 1 71 ? -9.454 10.812 21.476 1.00 86.12 71 HIS A O 1
ATOM 560 N N . PHE A 1 72 ? -10.408 10.307 19.513 1.00 83.44 72 PHE A N 1
ATOM 561 C CA . PHE A 1 72 ? -11.727 10.841 19.865 1.00 83.44 72 PHE A CA 1
ATOM 562 C C . PHE A 1 72 ? -12.650 9.814 20.534 1.00 83.44 72 PHE A C 1
ATOM 564 O O . PHE A 1 72 ? -13.660 10.199 21.117 1.00 83.44 72 PHE A O 1
ATOM 571 N N . GLY A 1 73 ? -12.312 8.523 20.483 1.00 82.06 73 GLY A N 1
ATOM 572 C CA . GLY A 1 73 ? -13.094 7.445 21.094 1.00 82.06 73 GLY A CA 1
ATOM 573 C C . GLY A 1 73 ? -14.369 7.074 20.330 1.00 82.06 73 GLY A C 1
ATOM 574 O O . GLY A 1 73 ? -15.195 6.328 20.849 1.00 82.06 73 GLY A O 1
ATOM 575 N N . PHE A 1 74 ? -14.552 7.579 19.109 1.00 77.75 74 PHE A N 1
ATOM 576 C CA . PHE A 1 74 ? -15.665 7.225 18.229 1.00 77.75 74 PHE A CA 1
ATOM 577 C C . PHE A 1 74 ? -15.252 7.344 16.759 1.00 77.75 74 PHE A C 1
ATOM 579 O O . PHE A 1 74 ? -14.306 8.059 16.431 1.00 77.75 74 PHE A O 1
ATOM 586 N N . ASP A 1 75 ? -15.961 6.639 15.871 1.00 79.31 75 ASP A N 1
ATOM 587 C CA . ASP A 1 75 ? -15.637 6.640 14.445 1.00 79.31 75 ASP A CA 1
ATOM 588 C C . ASP A 1 75 ? -16.009 7.968 13.781 1.00 79.31 75 ASP A C 1
ATOM 590 O O . ASP A 1 75 ? -17.183 8.249 13.532 1.00 79.31 75 ASP A O 1
ATOM 594 N N . ILE A 1 76 ? -15.012 8.783 13.448 1.00 77.56 76 ILE A N 1
ATOM 595 C CA . ILE A 1 76 ? -15.224 10.096 12.837 1.00 77.56 76 ILE A CA 1
ATOM 596 C C . ILE A 1 76 ? -15.797 10.000 11.416 1.00 77.56 76 ILE A C 1
ATOM 598 O O . ILE A 1 76 ? -16.388 10.969 10.935 1.00 77.56 76 ILE A O 1
ATOM 602 N N . ARG A 1 77 ? -15.706 8.836 10.747 1.00 74.00 77 ARG A N 1
ATOM 603 C CA . ARG A 1 77 ? -16.351 8.610 9.438 1.00 74.00 77 ARG A CA 1
ATOM 604 C C . ARG A 1 77 ? -17.877 8.703 9.531 1.00 74.00 77 ARG A C 1
ATOM 606 O O . ARG A 1 77 ? -18.538 9.009 8.540 1.00 74.00 77 ARG A O 1
ATOM 613 N N . THR A 1 78 ? -18.435 8.523 10.727 1.00 76.00 78 THR A N 1
ATOM 614 C CA . THR A 1 78 ? -19.879 8.620 10.991 1.00 76.00 78 THR A CA 1
ATOM 615 C C . THR A 1 78 ? -20.404 10.059 11.036 1.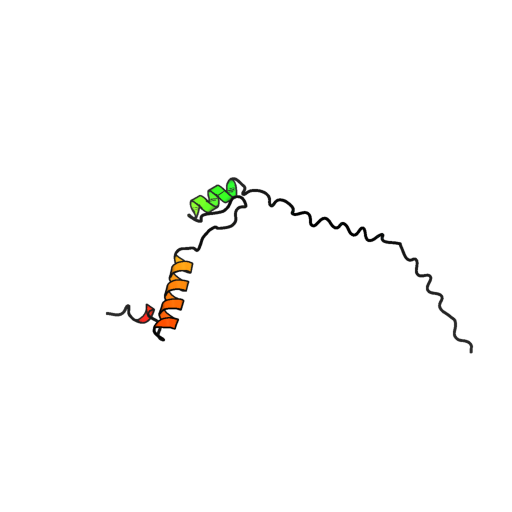00 76.00 78 THR A C 1
ATOM 617 O O . THR A 1 78 ? -21.610 10.269 10.924 1.00 76.00 78 THR A O 1
ATOM 620 N N . LEU A 1 79 ? -19.520 11.064 11.117 1.00 72.38 79 LEU A N 1
ATOM 621 C CA . LEU A 1 79 ? -19.896 12.484 11.154 1.00 72.38 79 LEU A CA 1
ATOM 622 C C . LEU A 1 79 ? -20.349 13.032 9.789 1.00 72.38 79 LEU A C 1
ATOM 624 O O . LEU A 1 79 ? -20.940 14.109 9.718 1.00 72.38 79 LEU A O 1
ATOM 628 N N . ARG A 1 80 ? -20.120 12.299 8.692 1.00 61.66 80 ARG A N 1
ATOM 629 C CA . ARG A 1 80 ? -20.512 12.687 7.326 1.00 61.66 80 ARG A CA 1
ATOM 630 C C . ARG A 1 80 ? -21.980 12.335 7.029 1.00 61.66 80 ARG A C 1
ATOM 632 O O . ARG A 1 80 ? -22.286 11.648 6.059 1.00 61.66 80 ARG A O 1
ATOM 639 N N . ARG A 1 81 ? -22.908 12.792 7.870 1.00 62.28 81 ARG A N 1
ATOM 640 C CA . ARG A 1 81 ? -24.348 12.825 7.561 1.00 62.28 81 ARG A CA 1
ATOM 641 C C . ARG A 1 81 ? -24.952 14.127 8.069 1.00 62.28 81 ARG A C 1
ATOM 643 O O . ARG A 1 81 ? -25.356 14.199 9.225 1.00 62.28 81 ARG A O 1
ATOM 650 N N . ARG A 1 82 ? -25.046 15.114 7.183 1.00 53.78 82 ARG A N 1
ATOM 651 C CA . ARG A 1 82 ? -26.111 16.119 7.131 1.00 53.78 82 ARG A CA 1
ATOM 652 C C . ARG A 1 82 ? -26.281 16.562 5.690 1.00 53.78 82 ARG A C 1
ATOM 654 O O . ARG A 1 82 ? -25.237 16.714 5.020 1.00 53.78 82 ARG A O 1
#

Foldseek 3Di:
DDDDDDPDPPPPPPPPPPPPPDPPPPPQDFDDPVLVVVCVVVVFDADRNSHGDDDPPVRVVVVVQVVVCVVVVHRPVVVPDD